Protein AF-A0A2S8RCM0-F1 (afdb_monomer_lite)

InterPro domains:
  IPR019712 Tetraprenyl-beta-curcumene synthase YtpB-like [PF10776] (3-165)

Secondary structure (DSSP, 8-state):
-HHHHHHHHHHHHHHGGGS-SSHHHHHHHHHHHHHHHHHHHHGGGGGSTT--HHHHHHHHHHHHHHHHHHHHHHHHSS---HHHHHHHHHHHHHHH-TTSPPP-TTTTSS---STTHHHHHHHHHHHHHTTSTTHHHHHHHHHHHHHHHHHHHHHTTS-HHHHTT-

Radius of gyration: 15.64 Å; chains: 1; bounding box: 44×29×40 Å

Organism: NCBI:txid1677857

Foldseek 3Di:
DVVLLVVLLVVLLVVQPPADDDPLSVLLNVLSVPPSVQLVVQLVCLPPPPRPSNLSSLQSSLLSSLVSSLLSVLAVDPDADLVLLLLLLVLSLLLLDLPDDDDQSRPPPPDRRSVCSSVVSSVSSNVSVVPGPPSVVCSVVSNVVSVVSSVCSSLVSHDPVSNVVD

Structure (mmCIF, N/CA/C/O backbone):
data_AF-A0A2S8RCM0-F1
#
_entry.id   AF-A0A2S8RCM0-F1
#
loop_
_atom_site.group_PDB
_atom_site.id
_atom_site.type_symbol
_atom_site.label_atom_id
_atom_site.label_alt_id
_atom_site.label_comp_id
_atom_site.label_asym_id
_atom_site.label_entity_id
_atom_site.label_seq_id
_atom_site.pdbx_PDB_ins_code
_atom_site.Cartn_x
_atom_site.Cartn_y
_atom_site.Cartn_z
_atom_site.occupancy
_atom_site.B_iso_or_equiv
_atom_site.auth_seq_id
_atom_site.auth_comp_id
_atom_site.auth_asym_id
_atom_site.auth_atom_id
_atom_site.pdbx_PDB_model_num
ATOM 1 N N . MET A 1 1 ? 18.822 -7.706 -4.709 1.00 90.12 1 MET A N 1
ATOM 2 C CA . MET A 1 1 ? 17.366 -7.554 -4.484 1.00 90.12 1 MET A CA 1
ATOM 3 C C . MET A 1 1 ? 17.016 -7.360 -3.001 1.00 90.12 1 MET A C 1
ATOM 5 O O . MET A 1 1 ? 16.617 -6.253 -2.655 1.00 90.12 1 MET A O 1
ATOM 9 N N . PHE A 1 2 ? 17.268 -8.320 -2.096 1.00 93.56 2 PHE A N 1
ATOM 10 C CA . PHE A 1 2 ? 16.866 -8.204 -0.674 1.00 93.56 2 PHE A CA 1
ATOM 11 C C . PHE A 1 2 ? 17.319 -6.930 0.072 1.00 93.56 2 PHE A C 1
ATOM 13 O O . PHE A 1 2 ? 16.500 -6.366 0.801 1.00 93.56 2 PHE A O 1
ATOM 20 N N . PRO A 1 3 ? 18.556 -6.411 -0.091 1.00 96.31 3 PRO A N 1
ATOM 21 C CA . PRO A 1 3 ? 18.945 -5.157 0.561 1.00 96.31 3 PRO A CA 1
ATOM 22 C C . PRO A 1 3 ? 18.084 -3.960 0.135 1.00 96.31 3 PRO A C 1
ATOM 24 O O . PRO A 1 3 ? 17.749 -3.124 0.969 1.00 96.31 3 PRO A O 1
ATOM 27 N N . LYS A 1 4 ? 17.659 -3.912 -1.136 1.00 97.56 4 LYS A N 1
ATOM 28 C CA . LYS A 1 4 ? 16.791 -2.847 -1.657 1.00 97.56 4 LYS A CA 1
ATOM 29 C C . LYS A 1 4 ? 15.368 -2.933 -1.115 1.00 97.56 4 LYS A C 1
ATOM 31 O O . LYS A 1 4 ? 14.798 -1.902 -0.777 1.00 97.56 4 LYS A O 1
ATOM 36 N N . VAL A 1 5 ? 14.834 -4.137 -0.921 1.00 97.94 5 VAL A N 1
ATOM 37 C CA . VAL A 1 5 ? 13.554 -4.329 -0.214 1.00 97.94 5 VAL A CA 1
ATOM 38 C C . VAL A 1 5 ? 13.649 -3.811 1.222 1.00 97.94 5 VAL A C 1
ATOM 40 O O . VAL A 1 5 ? 12.817 -3.017 1.654 1.00 97.94 5 VAL A O 1
ATOM 43 N N . LYS A 1 6 ? 14.707 -4.194 1.953 1.00 97.62 6 LYS A N 1
ATOM 44 C CA . LYS A 1 6 ? 14.942 -3.719 3.329 1.00 97.62 6 LYS A CA 1
ATOM 45 C C . LYS A 1 6 ? 15.061 -2.193 3.396 1.00 97.62 6 LYS A C 1
ATOM 47 O O . LYS A 1 6 ? 14.537 -1.584 4.325 1.00 97.62 6 LYS A O 1
ATOM 52 N N . GLU A 1 7 ? 15.710 -1.573 2.412 1.00 98.19 7 GLU A N 1
ATOM 53 C CA . GLU A 1 7 ? 15.802 -0.115 2.280 1.00 98.19 7 GLU A CA 1
ATOM 54 C C . GLU A 1 7 ? 14.415 0.534 2.123 1.00 98.19 7 GLU A C 1
ATOM 56 O O . GLU A 1 7 ? 14.090 1.457 2.876 1.00 98.19 7 GLU A O 1
ATOM 61 N N . LYS A 1 8 ? 13.564 0.019 1.219 1.00 98.44 8 LYS A N 1
ATOM 62 C CA . LYS A 1 8 ? 12.189 0.520 1.023 1.00 98.44 8 LYS A CA 1
ATOM 63 C C . LYS A 1 8 ? 11.342 0.366 2.286 1.00 98.44 8 LYS A C 1
ATOM 65 O O . LYS A 1 8 ? 10.771 1.347 2.755 1.00 98.44 8 LYS A O 1
ATOM 70 N N . LEU A 1 9 ? 11.341 -0.811 2.913 1.00 98.38 9 LEU A N 1
ATOM 71 C CA . LEU A 1 9 ? 10.593 -1.041 4.156 1.00 98.38 9 LEU A CA 1
ATOM 72 C C . LEU A 1 9 ? 11.079 -0.145 5.304 1.00 98.38 9 LEU A C 1
ATOM 74 O O . LEU A 1 9 ? 10.270 0.381 6.070 1.00 98.38 9 LEU A O 1
ATOM 78 N N . LYS A 1 10 ? 12.393 0.104 5.406 1.00 98.38 10 LYS A N 1
ATOM 79 C CA . LYS A 1 10 ? 12.951 1.061 6.374 1.00 98.38 10 LYS A CA 1
ATOM 80 C C . LYS A 1 10 ? 12.468 2.487 6.094 1.00 98.38 10 LYS A C 1
ATOM 82 O O . LYS A 1 10 ? 12.118 3.192 7.040 1.00 98.38 10 LYS A O 1
ATOM 87 N N . LYS A 1 11 ? 12.413 2.910 4.825 1.00 98.38 11 LYS A N 1
ATOM 88 C CA . LYS A 1 11 ? 11.856 4.211 4.412 1.00 98.38 11 LYS A CA 1
ATOM 89 C C . LYS A 1 11 ? 10.386 4.334 4.830 1.00 98.38 11 LYS A C 1
ATOM 91 O O . LYS A 1 11 ? 10.021 5.318 5.469 1.00 98.38 11 LYS A O 1
ATOM 96 N N . TYR A 1 12 ? 9.574 3.311 4.565 1.00 98.31 12 TYR A N 1
ATOM 97 C CA . TYR A 1 12 ? 8.149 3.305 4.913 1.00 98.31 12 TYR A CA 1
ATOM 98 C C . TYR A 1 12 ? 7.932 3.310 6.427 1.00 98.31 12 TYR A C 1
ATOM 100 O O . TYR A 1 12 ? 7.129 4.091 6.930 1.00 98.31 12 TYR A O 1
ATOM 108 N N . LYS A 1 13 ? 8.729 2.546 7.182 1.00 98.06 13 LYS A N 1
ATOM 109 C CA . LYS A 1 13 ? 8.734 2.599 8.650 1.00 98.06 13 LYS A CA 1
ATOM 110 C C . LYS A 1 13 ? 9.126 3.982 9.179 1.00 98.06 13 LYS A C 1
ATOM 112 O O . LYS A 1 13 ? 8.532 4.469 10.136 1.00 98.06 13 LYS A O 1
ATOM 117 N N . ASN A 1 14 ? 10.116 4.633 8.567 1.00 97.56 14 ASN A N 1
ATOM 118 C CA . ASN A 1 14 ? 10.551 5.968 8.976 1.00 97.56 14 ASN A CA 1
ATOM 119 C C . ASN A 1 14 ? 9.470 7.035 8.752 1.00 97.56 14 ASN A C 1
ATOM 121 O O . ASN A 1 14 ? 9.391 7.960 9.557 1.00 97.56 14 ASN A O 1
ATOM 125 N N . LYS A 1 15 ? 8.620 6.897 7.724 1.00 97.00 15 LYS A N 1
ATOM 126 C CA . LYS A 1 15 ? 7.507 7.827 7.469 1.00 97.00 15 LYS A CA 1
ATOM 127 C C . LYS A 1 15 ? 6.514 7.897 8.637 1.00 97.00 15 LYS A C 1
ATOM 129 O O . LYS A 1 15 ? 5.948 8.954 8.878 1.00 97.00 15 LYS A O 1
ATOM 134 N N . LEU A 1 16 ? 6.369 6.810 9.394 1.00 95.88 16 LEU A N 1
ATOM 135 C CA . LEU A 1 16 ? 5.481 6.719 10.559 1.00 95.88 16 LEU A CA 1
ATOM 136 C C . LEU A 1 16 ? 6.066 7.344 11.836 1.00 95.88 16 LEU A C 1
ATOM 138 O O . LEU A 1 16 ? 5.374 7.428 12.850 1.00 95.88 16 LEU A O 1
ATOM 142 N N . LYS A 1 17 ? 7.338 7.772 11.845 1.00 93.19 17 LYS A N 1
ATOM 143 C CA . LYS A 1 17 ? 7.968 8.337 13.054 1.00 93.19 17 LYS A CA 1
ATOM 144 C C . LYS A 1 17 ? 7.295 9.624 13.521 1.00 93.19 17 LYS A C 1
ATOM 146 O O . LYS A 1 17 ? 7.192 9.829 14.723 1.00 93.19 17 LYS A O 1
ATOM 151 N N . THR A 1 18 ? 6.828 10.444 12.582 1.00 85.38 18 THR A N 1
ATOM 152 C CA . THR A 1 18 ? 6.146 11.719 12.851 1.00 85.38 18 THR A CA 1
ATOM 153 C C . THR A 1 18 ? 4.642 11.560 13.072 1.00 85.38 18 THR A C 1
ATOM 155 O O . THR A 1 18 ? 3.983 12.527 13.431 1.00 85.38 18 THR A O 1
ATOM 158 N N . THR A 1 19 ? 4.087 10.367 12.841 1.00 89.56 19 THR A N 1
ATOM 159 C CA . THR A 1 19 ? 2.676 10.066 13.105 1.00 89.56 19 THR A CA 1
ATOM 160 C C . THR A 1 19 ? 2.458 9.946 14.612 1.00 89.56 19 THR A C 1
ATOM 162 O O . THR A 1 19 ? 3.259 9.299 15.299 1.00 89.56 19 THR A O 1
ATOM 165 N N . ASN A 1 20 ? 1.374 10.5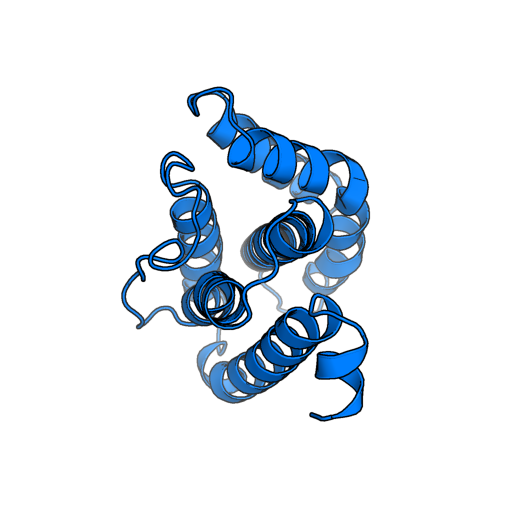32 15.122 1.00 89.69 20 ASN A N 1
ATOM 166 C CA . ASN A 1 20 ? 0.957 10.370 16.518 1.00 89.69 20 ASN A CA 1
ATOM 167 C C . ASN A 1 20 ? 0.779 8.884 16.866 1.00 89.69 20 ASN A C 1
ATOM 169 O O . ASN A 1 20 ? 0.469 8.068 15.997 1.00 89.69 20 ASN A O 1
ATOM 173 N N . ASP A 1 21 ? 0.999 8.513 18.129 1.00 90.50 21 ASP A N 1
ATOM 174 C CA . ASP A 1 21 ? 0.761 7.131 18.548 1.00 90.50 21 ASP A CA 1
ATOM 175 C C . ASP A 1 21 ? -0.743 6.842 18.576 1.00 90.50 21 ASP A C 1
ATOM 177 O O . ASP A 1 21 ? -1.490 7.391 19.384 1.00 90.50 21 ASP A O 1
ATOM 181 N N . ASN A 1 22 ? -1.192 6.022 17.630 1.00 93.44 22 ASN A N 1
ATOM 182 C CA . ASN A 1 22 ? -2.581 5.637 17.456 1.00 93.44 22 ASN A CA 1
ATOM 183 C C . ASN A 1 22 ? -2.674 4.239 16.835 1.00 93.44 22 ASN A C 1
ATOM 185 O O . ASN A 1 22 ? -1.672 3.636 16.440 1.00 93.44 22 ASN A O 1
ATOM 189 N N . GLU A 1 23 ? -3.897 3.722 16.742 1.00 95.25 23 GLU A N 1
ATOM 190 C CA . GLU A 1 23 ? -4.137 2.375 16.228 1.00 95.25 23 GLU A CA 1
ATOM 191 C C . GLU A 1 23 ? -3.640 2.198 14.785 1.00 95.25 23 GLU A C 1
ATOM 193 O O . GLU A 1 23 ? -3.022 1.186 14.469 1.00 95.25 23 GLU A O 1
ATOM 198 N N . LEU A 1 24 ? -3.797 3.212 13.926 1.00 96.62 24 LEU A N 1
ATOM 199 C CA . LEU A 1 24 ? -3.336 3.167 12.533 1.00 96.62 24 LEU A CA 1
ATOM 200 C C . LEU A 1 24 ? -1.815 2.982 12.444 1.00 96.62 24 LEU A C 1
ATOM 202 O O . LEU A 1 24 ? -1.330 2.091 11.744 1.00 96.62 24 LEU A O 1
ATOM 206 N N . LYS A 1 25 ? -1.050 3.767 13.213 1.00 97.19 25 LYS A N 1
ATOM 207 C CA . LYS A 1 25 ? 0.410 3.646 13.295 1.00 97.19 25 LYS A CA 1
ATOM 208 C C . LYS A 1 25 ? 0.831 2.277 13.821 1.00 97.19 25 LYS A C 1
ATOM 210 O O . LYS A 1 25 ? 1.751 1.674 13.265 1.00 97.19 25 LYS A O 1
ATOM 215 N N . LYS A 1 26 ? 0.171 1.777 14.872 1.00 97.12 26 LYS A N 1
ATOM 216 C CA . LYS A 1 26 ? 0.452 0.450 15.443 1.00 97.12 26 LYS A CA 1
ATOM 217 C C . LYS A 1 26 ? 0.244 -0.647 14.405 1.00 97.12 26 LYS A C 1
ATOM 219 O O . LYS A 1 26 ? 1.142 -1.467 14.208 1.00 97.12 26 LYS A O 1
ATOM 224 N N . GLN A 1 27 ? -0.877 -0.614 13.685 1.00 97.75 27 GLN A N 1
ATOM 225 C CA . GLN A 1 27 ? -1.187 -1.612 12.665 1.00 97.75 27 GLN A CA 1
ATOM 226 C C . GLN A 1 27 ? -0.252 -1.536 11.451 1.00 97.75 27 GLN A C 1
ATOM 228 O O . GLN A 1 27 ? 0.186 -2.583 10.974 1.00 97.75 27 GLN A O 1
ATOM 233 N N . ALA A 1 28 ? 0.144 -0.336 11.014 1.00 97.75 28 ALA A N 1
ATOM 234 C CA . ALA A 1 28 ? 1.117 -0.148 9.934 1.00 97.75 28 ALA A CA 1
ATOM 235 C C . ALA A 1 28 ? 2.537 -0.622 10.308 1.00 97.75 28 ALA A C 1
ATOM 237 O O . ALA A 1 28 ? 3.229 -1.262 9.518 1.00 97.75 28 ALA A O 1
ATOM 238 N N . LEU A 1 29 ? 2.996 -0.340 11.532 1.00 98.12 29 LEU A N 1
ATOM 239 C CA . LEU A 1 29 ? 4.289 -0.840 12.012 1.00 98.12 29 LEU A CA 1
ATOM 240 C C . LEU A 1 29 ? 4.275 -2.364 12.183 1.00 98.12 29 LEU A C 1
ATOM 242 O O . LEU A 1 29 ? 5.254 -3.029 11.833 1.00 98.12 29 LEU A O 1
ATOM 246 N N . SER A 1 30 ? 3.170 -2.904 12.702 1.00 97.94 30 SER A N 1
ATOM 247 C CA . SER A 1 30 ? 2.964 -4.341 12.880 1.00 97.94 30 SER A CA 1
ATOM 248 C C . SER A 1 30 ? 2.965 -5.086 11.544 1.00 97.94 30 SER A C 1
ATOM 250 O O . SER A 1 30 ? 3.629 -6.120 11.430 1.00 97.94 30 SER A O 1
ATOM 252 N N . SER A 1 31 ? 2.307 -4.549 10.508 1.00 97.69 31 SER A N 1
ATOM 253 C CA . SER A 1 31 ? 2.279 -5.175 9.181 1.00 97.69 31 SER A CA 1
ATOM 254 C C . SER A 1 31 ? 3.680 -5.238 8.569 1.00 97.69 31 SER A C 1
ATOM 256 O O . SER A 1 31 ? 4.119 -6.312 8.167 1.00 97.69 31 SER A O 1
ATOM 258 N N . ILE A 1 32 ? 4.456 -4.147 8.620 1.00 97.62 32 ILE A N 1
ATOM 259 C CA . ILE A 1 32 ? 5.854 -4.147 8.152 1.00 97.62 32 ILE A CA 1
ATOM 260 C C . ILE A 1 32 ? 6.702 -5.167 8.923 1.00 97.62 32 ILE A C 1
ATOM 262 O O . ILE A 1 32 ? 7.519 -5.869 8.327 1.00 97.62 32 ILE A O 1
ATOM 266 N N . HIS A 1 33 ? 6.543 -5.243 10.246 1.00 96.88 33 HIS A N 1
ATOM 267 C CA . HIS A 1 33 ? 7.344 -6.137 11.081 1.00 96.88 33 HIS A CA 1
ATOM 268 C C . HIS A 1 33 ? 7.047 -7.614 10.800 1.00 96.88 33 HIS A C 1
ATOM 270 O O . HIS A 1 33 ? 7.968 -8.406 10.618 1.00 96.88 33 HIS A O 1
ATOM 276 N N . THR A 1 34 ? 5.767 -7.977 10.748 1.00 95.94 34 THR A N 1
ATOM 277 C CA . THR A 1 34 ? 5.332 -9.380 10.699 1.00 95.94 34 THR A CA 1
ATOM 278 C C . THR A 1 34 ? 5.198 -9.929 9.280 1.00 95.94 34 THR A C 1
ATOM 280 O O . THR A 1 34 ? 5.327 -11.134 9.099 1.00 95.94 34 THR A O 1
ATOM 283 N N . LYS A 1 35 ? 5.001 -9.070 8.268 1.00 96.06 35 LYS A N 1
ATOM 284 C CA . LYS A 1 35 ? 4.691 -9.473 6.882 1.00 96.06 35 LYS A CA 1
ATOM 285 C C . LYS A 1 35 ? 5.737 -9.036 5.847 1.00 96.06 35 LYS A C 1
ATOM 287 O O . LYS A 1 35 ? 5.526 -9.167 4.646 1.00 96.06 35 LYS A O 1
ATOM 292 N N . SER A 1 36 ? 6.922 -8.585 6.279 1.00 93.88 36 SER A N 1
ATOM 293 C CA . SER A 1 36 ? 8.010 -8.171 5.364 1.00 93.88 36 SER A CA 1
ATOM 294 C C . SER A 1 36 ? 8.421 -9.239 4.336 1.00 93.88 36 SER A C 1
ATOM 296 O O . SER A 1 36 ? 8.905 -8.900 3.253 1.00 93.88 36 SER A O 1
ATOM 298 N N . PHE A 1 37 ? 8.199 -10.520 4.642 1.00 96.06 37 PHE A N 1
ATOM 299 C CA . PHE A 1 37 ? 8.479 -11.630 3.736 1.00 96.06 37 PHE A CA 1
ATOM 300 C C . PHE A 1 37 ? 7.620 -11.597 2.459 1.00 96.06 37 PHE A C 1
ATOM 302 O O . PHE A 1 37 ? 8.106 -12.044 1.424 1.00 96.06 37 PHE A O 1
ATOM 309 N N . HIS A 1 38 ? 6.418 -11.000 2.474 1.00 97.62 38 HIS A N 1
ATOM 310 C CA . HIS A 1 38 ? 5.617 -10.807 1.258 1.00 97.62 38 HIS A CA 1
ATOM 311 C C . HIS A 1 38 ? 6.333 -9.897 0.251 1.00 97.62 38 HIS A C 1
ATOM 313 O O . HIS A 1 38 ? 6.422 -10.218 -0.933 1.00 97.62 38 HIS A O 1
ATOM 319 N N . CYS A 1 39 ? 6.925 -8.793 0.724 1.00 97.38 39 CYS A N 1
ATOM 320 C CA . CYS A 1 39 ? 7.711 -7.896 -0.128 1.00 97.38 39 CYS A CA 1
ATOM 321 C C . CYS A 1 39 ? 8.966 -8.597 -0.675 1.00 97.38 39 CYS A C 1
ATOM 323 O O . CYS A 1 39 ? 9.327 -8.428 -1.840 1.00 97.38 39 CYS A O 1
ATOM 325 N N . ILE A 1 40 ? 9.632 -9.406 0.158 1.00 95.31 40 ILE A N 1
ATOM 326 C CA . ILE A 1 40 ? 10.816 -10.184 -0.238 1.00 95.31 40 ILE A CA 1
ATOM 327 C C . ILE A 1 40 ? 10.455 -11.206 -1.323 1.00 95.31 40 ILE A C 1
ATOM 329 O O . ILE A 1 40 ? 11.153 -11.284 -2.328 1.00 95.31 40 ILE A O 1
ATOM 333 N N . GLY A 1 41 ? 9.359 -11.946 -1.145 1.00 96.25 41 GLY A N 1
ATOM 334 C CA . GLY A 1 41 ? 8.881 -12.925 -2.118 1.00 96.25 41 GLY A CA 1
ATOM 335 C C . GLY A 1 41 ? 8.467 -12.275 -3.436 1.00 96.25 41 GLY A C 1
ATOM 336 O O . GLY A 1 41 ? 8.960 -12.660 -4.491 1.00 96.25 41 GLY A O 1
ATOM 337 N N . GLY A 1 42 ? 7.631 -11.233 -3.385 1.00 96.12 42 GLY A N 1
ATOM 338 C CA . GLY A 1 42 ? 7.147 -10.551 -4.589 1.00 96.12 42 GLY A CA 1
ATOM 339 C C . GLY A 1 42 ? 8.263 -9.887 -5.398 1.00 96.12 42 GLY A C 1
ATOM 340 O O . GLY A 1 42 ? 8.252 -9.909 -6.623 1.00 96.12 42 GLY A O 1
ATOM 341 N N . SER A 1 43 ? 9.280 -9.337 -4.735 1.00 95.81 43 SER A N 1
ATOM 342 C CA . SER A 1 43 ? 10.379 -8.637 -5.417 1.00 95.81 43 SER A CA 1
ATOM 343 C C . SER A 1 43 ? 11.285 -9.536 -6.267 1.00 95.81 43 SER A C 1
ATOM 345 O O . SER A 1 43 ? 12.133 -9.013 -6.991 1.00 95.81 43 SER A O 1
ATOM 347 N N . ILE A 1 44 ? 11.078 -10.859 -6.265 1.00 96.69 44 ILE A N 1
ATOM 348 C CA . ILE A 1 44 ? 11.698 -11.767 -7.239 1.00 96.69 44 ILE A CA 1
ATOM 349 C C . ILE A 1 44 ? 11.340 -11.380 -8.683 1.00 96.69 44 ILE A C 1
ATOM 351 O O . ILE A 1 44 ? 12.193 -11.470 -9.562 1.00 96.69 44 ILE A O 1
ATOM 355 N N . TYR A 1 45 ? 10.132 -10.850 -8.920 1.00 94.50 45 TYR A N 1
ATOM 356 C CA . TYR A 1 45 ? 9.687 -10.423 -10.252 1.00 94.50 45 TYR A CA 1
ATOM 357 C C . TYR A 1 45 ? 10.476 -9.229 -10.802 1.00 94.50 45 TYR A C 1
ATOM 359 O O . TYR A 1 45 ? 10.503 -9.025 -12.009 1.00 94.50 45 TYR A O 1
ATOM 367 N N . ALA A 1 46 ? 11.189 -8.481 -9.953 1.00 95.44 46 ALA A N 1
ATOM 368 C CA . ALA A 1 46 ? 12.084 -7.418 -10.408 1.00 95.44 46 ALA A CA 1
ATOM 369 C C . ALA A 1 46 ? 13.333 -7.947 -11.144 1.00 95.44 46 ALA A C 1
ATOM 371 O O . ALA A 1 46 ? 14.094 -7.151 -11.683 1.00 95.44 46 ALA A O 1
ATOM 372 N N . LEU A 1 47 ? 13.576 -9.264 -11.126 1.00 95.69 47 LEU A N 1
ATOM 373 C CA . LEU A 1 47 ? 14.675 -9.922 -11.844 1.00 95.69 47 LEU A CA 1
ATOM 374 C C . LEU A 1 47 ? 14.267 -10.431 -13.233 1.00 95.69 47 LEU A C 1
ATOM 376 O O . LEU A 1 47 ? 15.091 -11.042 -13.912 1.00 95.69 47 LEU A O 1
ATOM 380 N N . TYR A 1 48 ? 13.009 -10.240 -13.638 1.00 93.19 48 TYR A N 1
ATOM 381 C CA . TYR A 1 48 ? 12.561 -10.640 -14.968 1.00 93.19 48 TYR A CA 1
ATOM 382 C C . TYR A 1 48 ? 13.330 -9.854 -16.047 1.00 93.19 48 TYR A C 1
ATOM 384 O O . TYR A 1 48 ? 13.649 -8.684 -15.809 1.00 93.19 48 TYR A O 1
ATOM 392 N N . PRO A 1 49 ? 13.639 -10.454 -17.213 1.00 92.62 49 PRO A N 1
ATOM 393 C CA . PRO A 1 49 ? 14.287 -9.736 -18.307 1.00 92.62 49 PRO A CA 1
ATOM 394 C C . PRO A 1 49 ? 13.558 -8.432 -18.641 1.00 92.62 49 PRO A C 1
ATOM 396 O O . PRO A 1 49 ? 12.327 -8.386 -18.629 1.00 92.62 49 PRO A O 1
ATOM 399 N N . ASP A 1 50 ? 14.337 -7.380 -18.890 1.00 89.00 50 ASP A N 1
ATOM 400 C CA . ASP A 1 50 ? 13.876 -6.031 -19.250 1.00 89.00 50 ASP A CA 1
ATOM 401 C C . ASP A 1 50 ? 13.012 -5.305 -18.202 1.00 89.00 50 ASP A C 1
ATOM 403 O O . ASP A 1 50 ? 12.568 -4.178 -18.431 1.00 89.00 50 ASP A O 1
ATOM 407 N N . ALA A 1 51 ? 12.802 -5.893 -17.020 1.00 90.62 51 ALA A N 1
ATOM 408 C CA . ALA A 1 51 ? 12.148 -5.199 -15.922 1.00 90.62 51 ALA A CA 1
ATOM 409 C C . ALA A 1 51 ? 13.060 -4.092 -15.370 1.00 90.62 51 ALA A C 1
ATOM 411 O O . ALA A 1 51 ? 14.225 -4.327 -15.035 1.00 90.62 51 ALA A O 1
ATOM 412 N N . ASP A 1 52 ? 12.513 -2.889 -15.172 1.00 94.81 52 ASP A N 1
ATOM 413 C CA . ASP A 1 52 ? 13.192 -1.877 -14.362 1.00 94.81 52 ASP A CA 1
ATOM 414 C C . ASP A 1 52 ? 13.232 -2.376 -12.916 1.00 94.81 52 ASP A C 1
ATOM 416 O O . ASP A 1 52 ? 12.235 -2.348 -12.188 1.00 94.81 52 ASP A O 1
ATOM 420 N N . PHE A 1 53 ? 14.406 -2.835 -12.499 1.00 95.44 53 PHE A N 1
ATOM 421 C CA . PHE A 1 53 ? 14.635 -3.408 -11.183 1.00 95.44 53 PHE A CA 1
ATOM 422 C C . PHE A 1 53 ? 14.249 -2.460 -10.037 1.00 95.44 53 PHE A C 1
ATOM 424 O O . PHE A 1 53 ? 13.645 -2.881 -9.046 1.00 95.44 53 PHE A O 1
ATOM 431 N N . SER A 1 54 ? 14.595 -1.175 -10.146 1.00 96.19 54 SER A N 1
ATOM 432 C CA . SER A 1 54 ? 14.388 -0.207 -9.063 1.00 96.19 54 SER A CA 1
ATOM 433 C C . SER A 1 54 ? 12.919 0.180 -8.944 1.00 96.19 54 SER A C 1
ATOM 435 O O . SER A 1 54 ? 12.374 0.197 -7.834 1.00 96.19 54 SER A O 1
ATOM 437 N N . SER A 1 55 ? 12.278 0.446 -10.082 1.00 96.62 55 SER A N 1
ATOM 438 C CA . SER A 1 55 ? 10.861 0.795 -10.156 1.00 96.62 55 SER A CA 1
ATOM 439 C C . SER A 1 55 ? 9.986 -0.399 -9.771 1.00 96.62 55 SER A C 1
ATOM 441 O O . SER A 1 55 ? 9.073 -0.245 -8.963 1.00 96.62 55 SER A O 1
ATOM 443 N N . SER A 1 56 ? 10.337 -1.612 -10.209 1.00 96.38 56 SER A N 1
ATOM 444 C CA . SER A 1 56 ? 9.631 -2.844 -9.831 1.00 96.38 56 SER A CA 1
ATOM 445 C C . SER A 1 56 ? 9.706 -3.111 -8.328 1.00 96.38 56 SER A C 1
ATOM 447 O O . SER A 1 56 ? 8.678 -3.348 -7.697 1.00 96.38 56 SER A O 1
ATOM 449 N N . ILE A 1 57 ? 10.895 -3.014 -7.711 1.00 97.81 57 ILE A N 1
ATOM 450 C CA . ILE A 1 57 ? 11.024 -3.179 -6.252 1.00 97.81 57 ILE A CA 1
ATOM 451 C C . ILE A 1 57 ? 10.190 -2.138 -5.508 1.00 97.81 57 ILE A C 1
ATOM 453 O O . ILE A 1 57 ? 9.535 -2.485 -4.525 1.00 97.81 57 ILE A O 1
ATOM 457 N N . GLN A 1 58 ? 10.212 -0.874 -5.942 1.00 98.38 58 GLN A N 1
ATOM 458 C CA . GLN A 1 58 ? 9.419 0.172 -5.301 1.00 98.38 58 GLN A CA 1
ATOM 459 C C . GLN A 1 58 ? 7.920 -0.114 -5.401 1.00 98.38 58 GLN A C 1
ATOM 461 O O . GLN A 1 58 ? 7.250 -0.092 -4.369 1.00 98.38 58 GLN A O 1
ATOM 466 N N . PHE A 1 59 ? 7.423 -0.419 -6.601 1.00 97.62 59 PHE A N 1
ATOM 467 C CA . PHE A 1 59 ? 6.014 -0.720 -6.836 1.00 97.62 59 PHE A CA 1
ATOM 468 C C . PHE A 1 59 ? 5.547 -1.889 -5.967 1.00 97.62 59 PHE A C 1
ATOM 470 O O . PHE A 1 59 ? 4.597 -1.757 -5.198 1.00 97.62 59 PHE A O 1
ATOM 477 N N . ILE A 1 60 ? 6.274 -3.008 -6.026 1.00 97.62 60 ILE A N 1
ATOM 478 C CA . ILE A 1 60 ? 5.944 -4.232 -5.294 1.00 97.62 60 ILE A CA 1
ATOM 479 C C . ILE A 1 60 ? 5.953 -3.979 -3.786 1.00 97.62 60 ILE A C 1
ATOM 481 O O . ILE A 1 60 ? 5.000 -4.340 -3.100 1.00 97.62 60 ILE A O 1
ATOM 485 N N . CYS A 1 61 ? 6.999 -3.337 -3.254 1.00 98.62 61 CYS A N 1
ATOM 486 C CA . CYS A 1 61 ? 7.084 -3.085 -1.816 1.00 98.62 61 CYS A CA 1
ATOM 487 C C . CYS A 1 61 ? 5.978 -2.138 -1.341 1.00 98.62 61 CYS A C 1
ATOM 489 O O . CYS A 1 61 ? 5.404 -2.369 -0.280 1.00 98.62 61 CYS A O 1
ATOM 491 N N . ALA A 1 62 ? 5.682 -1.072 -2.089 1.00 98.62 62 ALA A N 1
ATOM 492 C CA . ALA A 1 62 ? 4.655 -0.109 -1.710 1.00 98.62 62 ALA A CA 1
ATOM 493 C C . ALA A 1 62 ? 3.254 -0.737 -1.758 1.00 98.62 62 ALA A C 1
ATOM 495 O O . ALA A 1 62 ? 2.538 -0.676 -0.758 1.00 98.62 62 ALA A O 1
ATOM 496 N N . LEU A 1 63 ? 2.898 -1.407 -2.860 1.00 98.38 63 LEU A N 1
ATOM 497 C CA . LEU A 1 63 ? 1.587 -2.038 -3.032 1.00 98.38 63 LEU A CA 1
ATOM 498 C C . LEU A 1 63 ? 1.360 -3.143 -1.993 1.00 98.38 63 LEU A C 1
ATOM 500 O O . LEU A 1 63 ? 0.300 -3.204 -1.369 1.00 98.38 63 LEU A O 1
ATOM 504 N N . GLN A 1 64 ? 2.381 -3.964 -1.738 1.00 98.44 64 GLN A N 1
ATOM 505 C CA . GLN A 1 64 ? 2.314 -5.003 -0.716 1.00 98.44 64 GLN A CA 1
ATOM 506 C C . GLN A 1 64 ? 2.211 -4.413 0.698 1.00 98.44 64 GLN A C 1
ATOM 508 O O . GLN A 1 64 ? 1.449 -4.920 1.516 1.00 98.44 64 GLN A O 1
ATOM 513 N N . THR A 1 65 ? 2.900 -3.301 0.982 1.00 98.69 65 THR A N 1
ATOM 514 C CA . THR A 1 65 ? 2.772 -2.604 2.274 1.00 98.69 65 THR A CA 1
ATOM 515 C C . THR A 1 65 ? 1.358 -2.050 2.474 1.00 98.69 65 THR A C 1
ATOM 517 O O . THR A 1 65 ? 0.833 -2.162 3.579 1.00 98.69 65 THR A O 1
ATOM 520 N N . ILE A 1 66 ? 0.719 -1.500 1.428 1.00 98.62 66 ILE A N 1
ATOM 521 C CA . ILE A 1 66 ? -0.698 -1.091 1.482 1.00 98.62 66 ILE A CA 1
ATOM 522 C C . ILE A 1 66 ? -1.560 -2.307 1.812 1.00 98.62 66 ILE A C 1
ATOM 524 O O . ILE A 1 66 ? -2.295 -2.289 2.792 1.00 98.62 66 ILE A O 1
ATOM 528 N N . SER A 1 67 ? -1.424 -3.374 1.027 1.00 98.31 67 SER A N 1
ATOM 529 C CA . SER A 1 67 ? -2.185 -4.611 1.181 1.00 98.31 67 SER A CA 1
ATOM 530 C C . SER A 1 67 ? -2.104 -5.183 2.604 1.00 98.31 67 SER A C 1
ATOM 532 O O . SER A 1 67 ? -3.131 -5.428 3.234 1.00 98.31 67 SER A O 1
ATOM 534 N N . ASP A 1 68 ? -0.893 -5.339 3.142 1.00 98.25 68 ASP A N 1
ATOM 535 C CA . ASP A 1 68 ? -0.667 -5.899 4.478 1.00 98.25 68 ASP A CA 1
ATOM 536 C C . ASP A 1 68 ? -1.151 -4.973 5.601 1.00 98.25 68 ASP A C 1
ATOM 538 O O . ASP A 1 68 ? -1.590 -5.445 6.654 1.00 98.25 68 ASP A O 1
ATOM 542 N N . TYR A 1 69 ? -1.062 -3.657 5.393 1.00 98.25 69 TYR A N 1
ATOM 543 C CA . TYR A 1 69 ? -1.592 -2.662 6.319 1.00 98.25 69 TYR A CA 1
ATOM 544 C C . TYR A 1 69 ? -3.123 -2.691 6.358 1.00 98.25 69 TYR A C 1
ATOM 546 O O . TYR A 1 69 ? -3.689 -2.745 7.448 1.00 98.25 69 TYR A O 1
ATOM 554 N N . LEU A 1 70 ? -3.793 -2.713 5.201 1.00 97.62 70 LEU A N 1
ATOM 555 C CA . LEU A 1 70 ? -5.253 -2.796 5.136 1.00 97.62 70 LEU A CA 1
ATOM 556 C C . LEU A 1 70 ? -5.779 -4.113 5.713 1.00 97.62 70 LEU A C 1
ATOM 558 O O . LEU A 1 70 ? -6.767 -4.088 6.441 1.00 97.62 70 LEU A O 1
ATOM 562 N N . ASP A 1 71 ? -5.099 -5.235 5.462 1.00 96.38 71 ASP A N 1
ATOM 563 C CA . ASP A 1 71 ? -5.431 -6.530 6.073 1.00 96.38 71 ASP A CA 1
ATOM 564 C C . ASP A 1 71 ? -5.359 -6.447 7.608 1.00 96.38 71 ASP A C 1
ATOM 566 O O . ASP A 1 71 ? -6.299 -6.844 8.287 1.00 96.38 71 ASP A O 1
ATOM 570 N N . ASN A 1 72 ? -4.322 -5.812 8.173 1.00 96.44 72 ASN A N 1
ATOM 571 C CA . ASN A 1 72 ? -4.264 -5.573 9.620 1.00 96.44 72 ASN A CA 1
ATOM 572 C C . ASN A 1 72 ? -5.403 -4.674 10.123 1.00 96.44 72 ASN A C 1
ATOM 574 O O . ASN A 1 72 ? -5.935 -4.924 11.201 1.00 96.44 72 ASN A O 1
ATOM 578 N N . LEU A 1 73 ? -5.775 -3.627 9.381 1.00 95.75 73 LEU A N 1
ATOM 579 C CA . LEU A 1 73 ? -6.902 -2.774 9.764 1.00 95.75 73 LEU A CA 1
ATOM 580 C C . LEU A 1 73 ? -8.216 -3.565 9.800 1.00 95.75 73 LEU A C 1
ATOM 582 O O . LEU A 1 73 ? -8.982 -3.412 10.749 1.00 95.75 73 LEU A O 1
ATOM 586 N N . CYS A 1 74 ? -8.443 -4.445 8.825 1.00 93.12 74 CYS A N 1
ATOM 587 C CA . CYS A 1 74 ? -9.659 -5.254 8.748 1.00 93.12 74 CYS A CA 1
ATOM 588 C C . CYS A 1 74 ? -9.687 -6.414 9.762 1.00 93.12 74 CYS A C 1
ATOM 590 O O . CYS A 1 74 ? -10.762 -6.770 10.230 1.00 93.12 74 CYS A O 1
ATOM 592 N N . ASP A 1 75 ? -8.531 -6.990 10.117 1.00 90.75 75 ASP A N 1
ATOM 593 C CA . ASP A 1 75 ? -8.434 -8.180 10.983 1.00 90.75 75 ASP A CA 1
ATOM 594 C C . ASP A 1 75 ? -8.185 -7.859 12.466 1.00 90.75 75 ASP A C 1
ATOM 596 O O . ASP A 1 75 ? -8.717 -8.511 13.363 1.00 90.75 75 ASP A O 1
ATOM 600 N N . LYS A 1 76 ? -7.330 -6.872 12.759 1.00 88.00 76 LYS A N 1
ATOM 601 C CA . LYS A 1 76 ? -6.811 -6.633 14.121 1.00 88.00 76 LYS A CA 1
ATOM 602 C C . LYS A 1 76 ? -7.556 -5.557 14.890 1.00 88.00 76 LYS A C 1
ATOM 604 O O . LYS A 1 76 ? -7.282 -5.357 16.073 1.00 88.00 76 LYS A O 1
ATOM 609 N N . THR A 1 77 ? -8.487 -4.865 14.246 1.00 85.94 77 THR A N 1
ATOM 610 C CA . THR A 1 77 ? -9.312 -3.851 14.901 1.00 85.94 77 THR A CA 1
ATOM 611 C C . THR A 1 77 ? -10.697 -4.413 15.213 1.00 85.94 77 THR A C 1
ATOM 613 O O . THR A 1 77 ? -11.148 -5.375 14.604 1.00 85.94 77 THR A O 1
ATOM 616 N N . LYS A 1 78 ? -11.411 -3.815 16.172 1.00 86.00 78 LYS A N 1
ATOM 617 C CA . LYS A 1 78 ? -12.795 -4.209 16.510 1.00 86.00 78 LYS A CA 1
ATOM 618 C C . LYS A 1 78 ? -13.836 -3.649 15.525 1.00 86.00 78 LYS A C 1
ATOM 620 O O . LYS A 1 78 ? -14.996 -3.480 15.886 1.00 86.00 78 LYS A O 1
ATOM 625 N N . ILE A 1 79 ? -13.409 -3.280 14.323 1.00 87.88 79 ILE A N 1
ATOM 626 C CA . ILE A 1 79 ? -14.245 -2.650 13.303 1.00 87.88 79 ILE A CA 1
ATOM 627 C C . ILE A 1 79 ? -14.722 -3.765 12.380 1.00 87.88 79 ILE A C 1
ATOM 629 O O . ILE A 1 79 ? -13.915 -4.561 11.926 1.00 87.88 79 ILE A O 1
ATOM 633 N N . SER A 1 80 ? -16.022 -3.835 12.112 1.00 86.44 80 SER A N 1
ATOM 634 C CA . SER A 1 80 ? -16.596 -4.771 11.141 1.00 86.44 80 SER A CA 1
ATOM 635 C C . SER A 1 80 ? -17.659 -4.022 10.346 1.00 86.44 80 SER A C 1
ATOM 637 O O . SER A 1 80 ? -18.839 -4.027 10.681 1.00 86.44 80 SER A O 1
ATOM 639 N N . ASP A 1 81 ? -17.197 -3.265 9.352 1.00 91.12 81 ASP A N 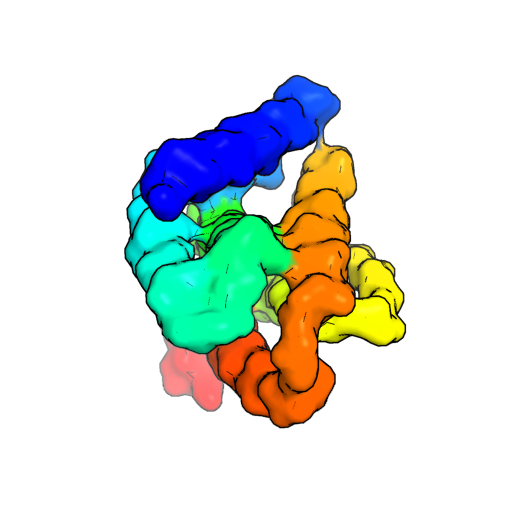1
ATOM 640 C CA . ASP A 1 81 ? -18.038 -2.445 8.481 1.00 91.12 81 ASP A CA 1
ATOM 641 C C . ASP A 1 81 ? -17.578 -2.643 7.033 1.00 91.12 81 ASP A C 1
ATOM 643 O O . ASP A 1 81 ? -16.504 -2.186 6.628 1.00 91.12 81 ASP A O 1
ATOM 647 N N . GLU A 1 82 ? -18.413 -3.328 6.249 1.00 93.06 82 GLU A N 1
ATOM 648 C CA . GLU A 1 82 ? -18.164 -3.607 4.834 1.00 93.06 82 GLU A CA 1
ATOM 649 C C . GLU A 1 82 ? -17.884 -2.327 4.043 1.00 93.06 82 GLU A C 1
ATOM 651 O O . GLU A 1 82 ? -16.949 -2.268 3.243 1.00 93.06 82 GLU A O 1
ATOM 656 N N . LYS A 1 83 ? -18.670 -1.274 4.277 1.00 94.75 83 LYS A N 1
ATOM 657 C CA . LYS A 1 83 ? -18.549 -0.008 3.557 1.00 94.75 83 LYS A CA 1
ATOM 658 C C . LYS A 1 83 ? -17.221 0.664 3.881 1.00 94.75 83 LYS A C 1
ATOM 660 O O . LYS A 1 83 ? -16.582 1.208 2.978 1.00 94.75 83 LYS A O 1
ATOM 665 N N . ALA A 1 84 ? -16.789 0.607 5.138 1.00 95.38 84 ALA A N 1
ATOM 666 C CA . ALA A 1 84 ? -15.488 1.116 5.550 1.00 95.38 84 ALA A CA 1
ATOM 667 C C . ALA A 1 84 ? -14.340 0.329 4.899 1.00 95.38 84 ALA A C 1
ATOM 669 O O . ALA A 1 84 ? -13.424 0.934 4.337 1.00 95.38 84 ALA A O 1
ATOM 670 N N . PHE A 1 85 ? -14.418 -1.003 4.891 1.00 95.31 85 PHE A N 1
ATOM 671 C CA . PHE A 1 85 ? -13.399 -1.865 4.287 1.00 95.31 85 PHE A CA 1
ATOM 672 C C . PHE A 1 85 ? -13.303 -1.692 2.773 1.00 95.31 85 PHE A C 1
ATOM 674 O O . PHE A 1 85 ? -12.199 -1.502 2.257 1.00 95.31 85 PHE A O 1
ATOM 681 N N . ARG A 1 86 ? -14.433 -1.658 2.057 1.00 95.12 86 ARG A N 1
ATOM 682 C CA . ARG A 1 86 ? -14.449 -1.359 0.616 1.00 95.12 86 ARG A CA 1
ATOM 683 C C . ARG A 1 86 ? -13.795 -0.017 0.316 1.00 95.12 86 ARG A C 1
ATOM 685 O O . ARG A 1 86 ? -13.049 0.099 -0.651 1.00 95.12 86 ARG A O 1
ATOM 692 N N . HIS A 1 87 ? -14.066 0.992 1.144 1.00 96.75 87 HIS A N 1
ATOM 693 C CA . HIS A 1 87 ? -13.544 2.336 0.924 1.00 96.75 87 HIS A CA 1
ATOM 694 C C . HIS A 1 87 ? -12.039 2.439 1.175 1.00 96.75 87 HIS A C 1
ATOM 696 O O . HIS A 1 87 ? -11.340 3.060 0.377 1.00 96.75 87 HIS A O 1
ATOM 702 N N . LEU A 1 88 ? -11.522 1.761 2.206 1.00 97.25 88 LEU A N 1
ATOM 703 C CA . LEU A 1 88 ? -10.079 1.632 2.426 1.00 97.25 88 LEU A CA 1
ATOM 704 C C . LEU A 1 88 ? -9.376 1.018 1.208 1.00 97.25 88 LEU A C 1
ATOM 706 O O . LEU A 1 88 ? -8.330 1.505 0.773 1.00 97.25 88 LEU A O 1
ATOM 710 N N . HIS A 1 89 ? -9.970 -0.026 0.629 1.00 97.31 89 HIS A N 1
ATOM 711 C CA . HIS A 1 89 ? -9.405 -0.753 -0.506 1.00 97.31 89 HIS A CA 1
ATOM 712 C C . HIS A 1 89 ? -9.399 0.035 -1.827 1.00 97.31 89 HIS A C 1
ATOM 714 O O . HIS A 1 89 ? -8.672 -0.345 -2.746 1.00 97.31 89 HIS A O 1
ATOM 720 N N . LEU A 1 90 ? -10.099 1.175 -1.921 1.00 97.00 90 LEU A N 1
ATOM 721 C CA . LEU A 1 90 ? -9.935 2.097 -3.056 1.00 97.00 90 LEU A CA 1
ATOM 722 C C . LEU A 1 90 ? -8.491 2.599 -3.183 1.00 97.00 90 LEU A C 1
ATOM 724 O O . LEU A 1 90 ? -8.031 2.850 -4.293 1.00 97.00 90 LEU A O 1
ATOM 728 N N . SER A 1 91 ? -7.741 2.655 -2.078 1.00 98.00 91 SER A N 1
ATOM 729 C CA . SER A 1 91 ? -6.318 3.008 -2.114 1.00 98.00 91 SER A CA 1
ATOM 730 C C . SER A 1 91 ? -5.473 2.052 -2.961 1.00 98.00 91 SER A C 1
ATOM 732 O O . SER A 1 91 ? -4.515 2.499 -3.584 1.00 98.00 91 SER A O 1
ATOM 734 N N . LEU A 1 92 ? -5.824 0.762 -3.053 1.00 97.94 92 LEU A N 1
ATOM 735 C CA . LEU A 1 92 ? -5.127 -0.177 -3.940 1.00 97.94 92 LEU A CA 1
ATOM 736 C C . LEU A 1 92 ? -5.434 0.104 -5.411 1.00 97.94 92 LEU A C 1
ATOM 738 O O . LEU A 1 92 ? -4.546 -0.024 -6.247 1.00 97.94 92 LEU A O 1
ATOM 742 N N . LEU A 1 93 ? -6.664 0.513 -5.736 1.00 95.88 93 LEU A N 1
ATOM 743 C CA . LEU A 1 93 ? -7.005 0.917 -7.100 1.00 95.88 93 LEU A CA 1
ATOM 744 C C . LEU A 1 93 ? -6.232 2.177 -7.491 1.00 95.88 93 LEU A C 1
ATOM 746 O O . LEU A 1 93 ? -5.548 2.172 -8.515 1.00 95.88 93 LEU A O 1
ATOM 750 N N . ASP A 1 94 ? -6.249 3.197 -6.633 1.00 97.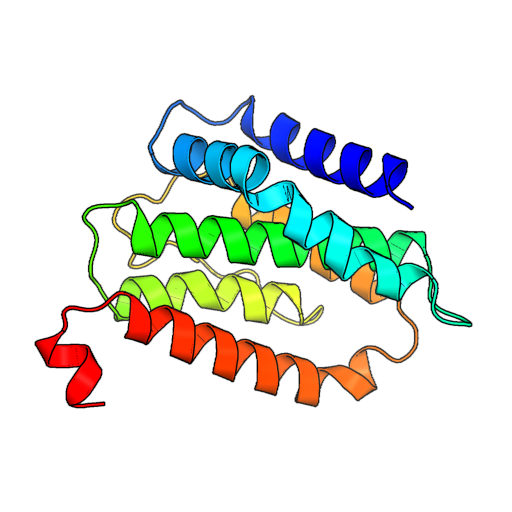44 94 ASP A N 1
ATOM 751 C CA . ASP A 1 94 ? -5.523 4.450 -6.855 1.00 97.44 94 ASP A CA 1
ATOM 752 C C . ASP A 1 94 ? -4.000 4.257 -6.887 1.00 97.44 94 ASP A C 1
ATOM 754 O O . ASP A 1 94 ? -3.295 4.948 -7.618 1.00 97.44 94 ASP A O 1
ATOM 758 N N . ALA A 1 95 ? -3.460 3.282 -6.150 1.00 97.69 95 ALA A N 1
ATOM 759 C CA . ALA A 1 95 ? -2.044 2.918 -6.216 1.00 97.69 95 ALA A CA 1
ATOM 760 C C . ALA A 1 95 ? -1.627 2.370 -7.590 1.00 97.69 95 ALA A C 1
ATOM 762 O O . ALA A 1 95 ? -0.455 2.468 -7.957 1.00 97.69 95 ALA A O 1
ATOM 763 N N . THR A 1 96 ? -2.570 1.796 -8.341 1.00 95.81 96 THR A N 1
ATOM 764 C CA . THR A 1 96 ? -2.302 1.160 -9.638 1.00 95.81 96 THR A CA 1
ATOM 765 C C . THR A 1 96 ? -2.608 2.037 -10.846 1.00 95.81 96 THR A C 1
ATOM 767 O O . THR A 1 96 ? -2.276 1.654 -11.962 1.00 95.81 96 THR A O 1
ATOM 770 N N . ASP A 1 97 ? -3.207 3.211 -10.644 1.00 94.31 97 ASP A N 1
ATOM 771 C CA . ASP A 1 97 ? -3.624 4.114 -11.713 1.00 94.31 97 ASP A CA 1
ATOM 772 C C . ASP A 1 97 ? -2.959 5.487 -11.558 1.00 94.31 97 ASP A C 1
ATOM 774 O O . ASP A 1 97 ? -3.248 6.249 -10.634 1.00 94.31 97 ASP A O 1
ATOM 778 N N . THR A 1 98 ? -2.058 5.844 -12.478 1.00 93.81 98 THR A N 1
ATOM 779 C CA . THR A 1 98 ? -1.373 7.140 -12.402 1.00 93.81 98 THR A CA 1
ATOM 780 C C . THR A 1 98 ? -2.275 8.316 -12.771 1.00 93.81 98 THR A C 1
ATOM 782 O O . THR A 1 98 ? -1.889 9.452 -12.499 1.00 93.81 98 THR A O 1
ATOM 785 N N . SER A 1 99 ? -3.456 8.074 -13.348 1.00 90.56 99 SER A N 1
ATOM 786 C CA . SER A 1 99 ? -4.415 9.103 -13.766 1.00 90.56 99 SER A CA 1
ATOM 787 C C . SER A 1 99 ? -5.491 9.417 -12.718 1.00 90.56 99 SER A C 1
ATOM 789 O O . SER A 1 99 ? -6.191 10.419 -12.853 1.00 90.56 99 SER A O 1
ATOM 791 N N . SER A 1 100 ? -5.616 8.612 -11.655 1.00 88.62 100 SER A N 1
ATOM 792 C CA . SER A 1 100 ? -6.678 8.801 -10.662 1.00 88.62 100 SER A CA 1
ATOM 793 C C . SER A 1 100 ? -6.398 9.956 -9.691 1.00 88.62 100 SER A C 1
ATOM 795 O O . SER A 1 100 ? -5.255 10.380 -9.481 1.00 88.62 100 SER A O 1
ATOM 797 N N . PHE A 1 101 ? -7.444 10.486 -9.061 1.00 91.31 101 PHE A N 1
ATOM 798 C CA . PHE A 1 101 ? -7.300 11.421 -7.943 1.00 91.31 101 PHE A CA 1
ATOM 799 C C . PHE A 1 101 ? -7.133 10.649 -6.635 1.00 91.31 101 PHE A C 1
ATOM 801 O O . PHE A 1 101 ? -7.683 9.567 -6.488 1.00 91.31 101 PHE A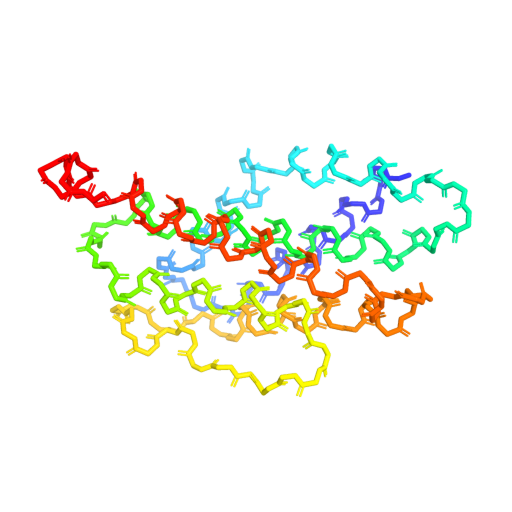 O 1
ATOM 808 N N . PHE A 1 102 ? -6.402 11.211 -5.669 1.00 93.50 102 PHE A N 1
ATOM 809 C CA . PHE A 1 102 ? -6.325 10.614 -4.335 1.00 93.50 102 PHE A CA 1
ATOM 810 C C . PHE A 1 102 ? -7.693 10.671 -3.645 1.00 93.50 102 PHE A C 1
ATOM 812 O O . PHE A 1 102 ? -8.258 11.755 -3.483 1.00 93.50 102 PHE A O 1
ATOM 819 N N . GLY A 1 103 ? -8.198 9.518 -3.208 1.00 91.81 103 GLY A N 1
ATOM 820 C CA . GLY A 1 103 ? -9.403 9.436 -2.387 1.00 91.81 103 GLY A CA 1
ATOM 821 C C . GLY A 1 103 ? -9.178 9.763 -0.903 1.00 91.81 103 GLY A C 1
ATOM 822 O O . GLY A 1 103 ? -8.085 9.609 -0.357 1.00 91.81 103 GLY A O 1
ATOM 823 N N . ASP A 1 104 ? -10.255 10.144 -0.209 1.00 95.62 104 ASP A N 1
ATOM 824 C CA . ASP A 1 104 ? -10.312 10.114 1.259 1.00 95.62 104 ASP A CA 1
ATOM 825 C C . ASP A 1 104 ? -10.557 8.674 1.737 1.00 95.62 104 ASP A C 1
ATOM 827 O O . ASP A 1 104 ? -11.670 8.298 2.095 1.00 95.62 104 ASP A O 1
ATOM 831 N N . TYR A 1 105 ? -9.515 7.842 1.717 1.00 97.50 105 TYR A N 1
ATOM 832 C CA . TYR A 1 105 ? -9.625 6.399 1.986 1.00 97.50 105 TYR A CA 1
ATOM 833 C C . TYR A 1 105 ? -10.252 6.052 3.344 1.00 97.50 105 TYR A C 1
ATOM 835 O O . TYR A 1 105 ? -10.817 4.972 3.506 1.00 97.50 105 TYR A O 1
ATOM 843 N N . TYR A 1 106 ? -10.198 6.970 4.312 1.00 96.88 106 TYR A N 1
ATOM 844 C CA . TYR A 1 106 ? -10.750 6.785 5.651 1.00 96.88 106 TYR A CA 1
ATOM 845 C C . TYR A 1 106 ? -12.155 7.386 5.818 1.00 96.88 106 TYR A C 1
ATOM 847 O O . TYR A 1 106 ? -12.665 7.416 6.936 1.00 96.88 106 TYR A O 1
ATOM 855 N N . LYS A 1 107 ? -12.824 7.839 4.743 1.00 96.75 107 LYS A N 1
ATOM 856 C CA . LYS A 1 107 ? -14.134 8.525 4.794 1.00 96.75 107 LYS A CA 1
ATOM 857 C C . LYS A 1 107 ? -15.154 7.845 5.709 1.00 96.75 107 LYS A C 1
ATOM 859 O O . LYS A 1 107 ? -15.801 8.526 6.509 1.00 96.75 107 LYS A O 1
ATOM 864 N N . TYR A 1 108 ? -15.273 6.522 5.600 1.00 96.19 108 TYR A N 1
ATOM 865 C CA . TYR A 1 108 ? -16.194 5.698 6.394 1.00 96.19 108 TYR A CA 1
ATOM 866 C C . TYR A 1 108 ? -15.502 4.915 7.519 1.00 96.19 108 TYR A C 1
ATOM 868 O O . TYR A 1 108 ? -16.175 4.231 8.278 1.00 96.19 108 TYR A O 1
ATOM 876 N N . TYR A 1 109 ? -14.178 5.014 7.651 1.00 96.00 109 TYR A N 1
ATOM 877 C CA . TYR A 1 109 ? -13.443 4.342 8.718 1.00 96.00 109 TYR A CA 1
ATOM 878 C C . TYR A 1 109 ? -13.457 5.206 9.995 1.00 96.00 109 TYR A C 1
ATOM 880 O O . TYR A 1 109 ? -13.298 6.427 9.905 1.00 96.00 109 TYR A O 1
ATOM 888 N N . PRO A 1 110 ? -13.636 4.626 11.196 1.00 93.75 110 PRO A N 1
ATOM 889 C CA . PRO A 1 110 ? -13.796 5.409 12.426 1.00 93.75 110 PRO A CA 1
ATOM 890 C C . PRO A 1 110 ? -12.504 6.094 12.900 1.00 93.75 110 PRO A C 1
ATOM 892 O O . PRO A 1 110 ? -12.571 7.079 13.631 1.00 93.75 110 PRO A O 1
ATOM 895 N N . ILE A 1 111 ? -11.330 5.614 12.477 1.00 92.19 111 ILE A N 1
ATOM 896 C CA . ILE A 1 111 ? -10.024 6.209 12.804 1.00 92.19 111 ILE A CA 1
ATOM 897 C C . ILE A 1 111 ? -9.386 6.724 11.511 1.00 92.19 111 ILE A C 1
ATOM 899 O O . ILE A 1 111 ? -9.091 5.932 10.623 1.00 92.19 111 ILE A O 1
ATOM 903 N N . LYS A 1 112 ? -9.173 8.038 11.384 1.00 92.69 112 LYS A N 1
ATOM 904 C CA . LYS A 1 112 ? -8.823 8.654 10.085 1.00 92.69 112 LYS A CA 1
ATOM 905 C C . LYS A 1 112 ? -7.408 9.217 9.985 1.00 92.69 112 LYS A C 1
ATOM 907 O O . LYS A 1 112 ? -6.870 9.339 8.890 1.00 92.69 112 LYS A O 1
ATOM 912 N N . GLU A 1 113 ? -6.805 9.566 11.115 1.00 89.88 113 GLU A N 1
ATOM 913 C CA . GLU A 1 113 ? -5.544 10.308 11.130 1.00 89.88 113 GLU A CA 1
ATOM 914 C C . GLU A 1 113 ? -4.323 9.387 11.069 1.00 89.88 113 GLU A C 1
ATOM 916 O O . GLU A 1 113 ? -3.732 9.029 12.086 1.00 89.88 113 GLU A O 1
ATOM 921 N N . ASP A 1 114 ? -3.921 9.006 9.857 1.00 94.00 114 ASP A N 1
ATOM 922 C CA . ASP A 1 114 ? -2.697 8.234 9.596 1.00 94.00 114 ASP A CA 1
ATOM 923 C C . ASP A 1 114 ? -1.478 9.120 9.262 1.00 94.00 114 ASP A C 1
ATOM 925 O O . ASP A 1 114 ? -0.422 8.621 8.869 1.00 94.00 114 ASP A O 1
ATOM 929 N N . SER A 1 115 ? -1.619 10.446 9.377 1.00 93.69 115 SER A N 1
ATOM 930 C CA . SER A 1 115 ? -0.628 11.440 8.934 1.00 93.69 115 SER A CA 1
ATOM 931 C C . SER A 1 115 ? -0.234 11.302 7.453 1.00 93.69 115 SER A C 1
ATOM 933 O O . SER A 1 115 ? 0.937 11.458 7.088 1.00 93.69 115 SER A O 1
ATOM 935 N N . LYS A 1 116 ? -1.221 11.025 6.589 1.00 95.44 116 LYS A N 1
ATOM 936 C CA . LYS A 1 116 ? -1.075 10.836 5.134 1.00 95.44 116 LYS A CA 1
ATOM 937 C C . LYS A 1 116 ? -0.182 9.649 4.762 1.00 95.44 116 LYS A C 1
ATOM 939 O O . LYS A 1 116 ? 0.406 9.633 3.679 1.00 95.44 116 LYS A O 1
ATOM 944 N N . TYR A 1 117 ? -0.071 8.650 5.631 1.00 97.62 117 TYR A N 1
ATOM 945 C CA . TYR A 1 117 ? 0.768 7.478 5.399 1.00 97.62 117 TYR A CA 1
ATOM 946 C C . TYR A 1 117 ? 0.297 6.638 4.202 1.00 97.62 117 TYR A C 1
ATOM 948 O O . TYR A 1 117 ? 1.093 6.314 3.321 1.00 97.62 117 TYR A O 1
ATOM 956 N N . LEU A 1 118 ? -1.001 6.358 4.108 1.00 97.75 118 LEU A N 1
ATOM 957 C CA . LEU A 1 118 ? -1.599 5.608 3.010 1.00 97.75 118 LEU A CA 1
ATOM 958 C C . LEU A 1 118 ? -1.491 6.378 1.688 1.00 97.75 118 LEU A C 1
ATOM 960 O O . LEU A 1 118 ? -1.107 5.808 0.671 1.00 97.75 118 LEU A O 1
ATOM 964 N N . HIS A 1 119 ? -1.712 7.697 1.714 1.00 97.94 119 HIS A N 1
ATOM 965 C CA . HIS A 1 119 ? -1.478 8.568 0.554 1.00 97.94 119 HIS A CA 1
ATOM 966 C C . HIS A 1 119 ? -0.016 8.515 0.092 1.00 97.94 119 HIS A C 1
ATOM 968 O O . HIS A 1 119 ? 0.264 8.449 -1.103 1.00 97.94 119 HIS A O 1
ATOM 974 N N . TYR A 1 120 ? 0.924 8.515 1.037 1.00 98.12 120 TYR A N 1
ATOM 975 C CA . TYR A 1 120 ? 2.343 8.398 0.738 1.00 98.12 120 TYR A CA 1
ATOM 976 C C . TYR A 1 120 ? 2.677 7.066 0.042 1.00 98.12 120 TYR A C 1
ATOM 978 O O . TYR A 1 120 ? 3.367 7.077 -0.975 1.00 98.12 120 TYR A O 1
ATOM 986 N N . LEU A 1 121 ? 2.145 5.934 0.515 1.00 98.62 121 LEU A N 1
ATOM 987 C CA . LEU A 1 121 ? 2.357 4.633 -0.135 1.00 98.62 121 LEU A CA 1
ATOM 988 C C . LEU A 1 121 ? 1.736 4.569 -1.541 1.00 98.62 121 LEU A C 1
ATOM 990 O O . LEU A 1 121 ? 2.377 4.076 -2.469 1.00 98.62 121 LEU A O 1
ATOM 994 N N . VAL A 1 122 ? 0.529 5.118 -1.721 1.00 98.56 122 VAL A N 1
ATOM 995 C CA . VAL A 1 122 ? -0.117 5.249 -3.041 1.00 98.56 122 VAL A CA 1
ATOM 996 C C . VAL A 1 122 ? 0.771 6.056 -3.994 1.00 98.56 122 VAL A C 1
ATOM 998 O O . VAL A 1 122 ? 0.984 5.659 -5.138 1.00 98.56 122 VAL A O 1
ATOM 1001 N N . SER A 1 123 ? 1.364 7.152 -3.514 1.00 98.06 123 SER A N 1
ATOM 1002 C CA . SER A 1 123 ? 2.298 7.961 -4.303 1.00 98.06 123 SER A CA 1
ATOM 1003 C C . SER A 1 123 ? 3.583 7.208 -4.669 1.00 98.06 123 SER A C 1
ATOM 1005 O O . SER A 1 123 ? 4.109 7.399 -5.768 1.00 98.06 123 SER A O 1
ATOM 1007 N N . GLU A 1 124 ? 4.114 6.356 -3.786 1.00 98.31 124 GLU A N 1
ATOM 1008 C CA . GLU A 1 124 ? 5.283 5.521 -4.102 1.00 98.31 124 GLU A CA 1
ATOM 1009 C C . GLU A 1 124 ? 4.954 4.515 -5.216 1.00 98.31 124 GLU A C 1
ATOM 1011 O O . GLU A 1 124 ? 5.783 4.331 -6.106 1.00 98.31 124 GLU A O 1
ATOM 1016 N N . CYS A 1 125 ? 3.744 3.938 -5.224 1.00 98.06 125 CYS A N 1
ATOM 1017 C CA . CYS A 1 125 ? 3.283 3.061 -6.307 1.00 98.06 125 CYS A CA 1
ATOM 1018 C C . CYS A 1 125 ? 3.172 3.828 -7.632 1.00 98.06 125 CYS A C 1
ATOM 1020 O O . CYS A 1 125 ? 3.815 3.469 -8.621 1.00 98.06 125 CYS A O 1
ATOM 1022 N N . ARG A 1 126 ? 2.425 4.937 -7.642 1.00 96.88 126 ARG A N 1
ATOM 1023 C CA . ARG A 1 126 ? 2.188 5.734 -8.856 1.00 96.88 126 ARG A CA 1
ATOM 1024 C C . ARG A 1 126 ? 3.481 6.263 -9.468 1.00 96.88 126 ARG A C 1
ATOM 1026 O O . ARG A 1 126 ? 3.663 6.167 -10.674 1.00 96.88 126 ARG A O 1
ATOM 1033 N N . SER A 1 127 ? 4.404 6.762 -8.645 1.00 96.06 127 SER A N 1
ATOM 1034 C CA . SER A 1 127 ? 5.703 7.248 -9.134 1.00 96.06 127 SER A CA 1
ATOM 1035 C C . SER A 1 127 ? 6.561 6.141 -9.749 1.00 96.06 127 SER A C 1
ATOM 1037 O O . SER A 1 127 ? 7.255 6.400 -10.725 1.00 96.06 127 SER A O 1
ATOM 1039 N N . SER A 1 128 ? 6.492 4.908 -9.236 1.00 95.81 128 SER A N 1
ATOM 1040 C CA . SER A 1 128 ? 7.197 3.780 -9.858 1.00 95.81 128 SER A CA 1
ATOM 1041 C C . SER A 1 128 ? 6.575 3.328 -11.179 1.00 95.81 128 SER A C 1
ATOM 1043 O O . SER A 1 128 ? 7.313 2.956 -12.086 1.00 95.81 128 SER A O 1
ATOM 1045 N N . LEU A 1 129 ? 5.246 3.403 -11.323 1.00 94.50 129 LEU A N 1
ATOM 1046 C CA . LEU A 1 129 ? 4.557 3.023 -12.562 1.00 94.50 129 LEU A CA 1
ATOM 1047 C C . LEU A 1 129 ? 4.946 3.907 -13.752 1.00 94.50 129 LEU A C 1
ATOM 1049 O O . LEU A 1 129 ? 5.029 3.403 -14.866 1.00 94.50 129 LEU A O 1
ATOM 1053 N N . LEU A 1 130 ? 5.254 5.190 -13.521 1.00 90.62 130 LEU A N 1
ATOM 1054 C CA . LEU A 1 130 ? 5.684 6.118 -14.577 1.00 90.62 130 LEU A CA 1
ATOM 1055 C C . LEU A 1 130 ? 6.960 5.666 -15.309 1.00 90.62 130 LEU A C 1
ATOM 1057 O O . LEU A 1 130 ? 7.170 6.051 -16.455 1.00 90.62 130 LEU A O 1
ATOM 1061 N N . ASN A 1 131 ? 7.787 4.835 -14.669 1.00 88.00 131 ASN A N 1
ATOM 1062 C CA . ASN A 1 131 ? 9.021 4.300 -15.250 1.00 88.00 131 ASN A CA 1
ATOM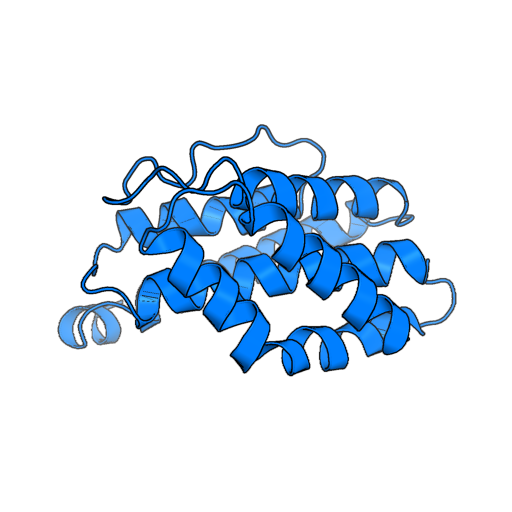 1063 C C . ASN A 1 131 ? 8.853 2.878 -15.813 1.00 88.00 131 ASN A C 1
ATOM 1065 O O . ASN A 1 131 ? 9.775 2.343 -16.423 1.00 88.00 131 ASN A O 1
ATOM 1069 N N . LEU A 1 132 ? 7.699 2.234 -15.606 1.00 86.94 132 LEU A N 1
ATOM 1070 C CA . LEU A 1 132 ? 7.437 0.887 -16.110 1.00 86.94 132 LEU A CA 1
ATOM 1071 C C . LEU A 1 132 ? 6.818 0.970 -17.504 1.00 86.94 132 LEU A C 1
ATOM 1073 O O . LEU A 1 132 ? 5.617 1.198 -17.675 1.00 86.94 132 LEU A O 1
ATOM 1077 N N . HIS A 1 133 ? 7.658 0.768 -18.519 1.00 80.94 133 HIS A N 1
ATOM 1078 C CA . HIS A 1 133 ? 7.229 0.753 -19.911 1.00 80.94 133 HIS A CA 1
ATOM 1079 C C . HIS A 1 133 ? 6.056 -0.219 -20.116 1.00 80.94 133 HIS A C 1
ATOM 1081 O O . HIS A 1 133 ? 6.071 -1.354 -19.649 1.00 80.94 133 HIS A O 1
ATOM 1087 N N . SER A 1 134 ? 5.033 0.221 -20.851 1.00 87.00 134 SER A N 1
ATOM 1088 C CA . SER A 1 134 ? 3.825 -0.561 -21.158 1.00 87.00 134 SER A CA 1
ATOM 1089 C C . SER A 1 134 ? 2.903 -0.918 -19.978 1.00 87.00 134 SER A C 1
ATOM 1091 O O . SER A 1 134 ? 1.972 -1.695 -20.200 1.00 87.00 134 SER A O 1
ATOM 1093 N N . TYR A 1 135 ? 3.062 -0.350 -18.771 1.00 91.12 135 TYR A N 1
ATOM 1094 C CA . TYR A 1 135 ? 2.137 -0.642 -17.657 1.00 91.12 135 TYR A CA 1
ATOM 1095 C C . TYR A 1 135 ? 0.668 -0.347 -18.028 1.00 91.12 135 TYR A C 1
ATOM 1097 O O . TYR A 1 135 ? -0.230 -1.082 -17.623 1.00 91.12 135 TYR A O 1
ATOM 1105 N N . GLU A 1 136 ? 0.424 0.670 -18.863 1.00 91.69 136 GLU A N 1
ATOM 1106 C CA . GLU A 1 136 ? -0.910 1.043 -19.352 1.00 91.69 136 GLU A CA 1
ATOM 1107 C C . GLU A 1 136 ? -1.618 -0.115 -20.067 1.00 91.69 136 GLU A C 1
ATOM 1109 O O . GLU A 1 136 ? -2.824 -0.297 -19.915 1.00 91.69 136 GLU A O 1
ATOM 1114 N N . LYS A 1 137 ? -0.867 -0.964 -20.784 1.00 93.44 137 LYS A N 1
ATOM 1115 C CA . LYS A 1 137 ? -1.413 -2.162 -21.443 1.00 93.44 137 LYS A CA 1
ATOM 1116 C C . LYS A 1 137 ? -1.834 -3.229 -20.429 1.00 93.44 137 LYS A C 1
ATOM 1118 O O . LYS A 1 137 ? -2.761 -3.993 -20.685 1.00 93.44 137 LYS A O 1
ATOM 1123 N N . ALA A 1 138 ? -1.156 -3.285 -19.282 1.00 92.12 138 ALA A N 1
ATOM 1124 C CA . ALA A 1 138 ? -1.468 -4.201 -18.189 1.00 92.12 138 ALA A CA 1
ATOM 1125 C C . ALA A 1 138 ? -2.555 -3.656 -17.242 1.00 92.12 138 ALA A C 1
ATOM 1127 O O . ALA A 1 138 ? -3.190 -4.439 -16.534 1.00 92.12 138 ALA A O 1
ATOM 1128 N N . LEU A 1 139 ? -2.804 -2.340 -17.240 1.00 93.62 139 LEU A N 1
ATOM 1129 C CA . LEU A 1 139 ? -3.699 -1.663 -16.301 1.00 93.62 139 LEU A CA 1
ATOM 1130 C C . LEU A 1 139 ? -5.109 -2.279 -16.211 1.00 93.62 139 LEU A C 1
ATOM 1132 O O . LEU A 1 139 ? -5.577 -2.470 -15.086 1.00 93.62 139 LEU A O 1
ATOM 1136 N N . PRO A 1 140 ? -5.790 -2.663 -17.314 1.00 94.94 140 PRO A N 1
ATOM 1137 C CA . PRO A 1 140 ? -7.102 -3.308 -17.217 1.00 94.94 140 PRO A CA 1
ATOM 1138 C C . PRO A 1 140 ? -7.068 -4.622 -16.423 1.00 94.94 140 PRO A C 1
ATOM 1140 O O . PRO A 1 140 ? -7.969 -4.900 -15.629 1.00 94.94 140 PRO A O 1
ATOM 1143 N N . TYR A 1 141 ? -6.002 -5.411 -16.584 1.00 96.12 141 TYR A N 1
ATOM 1144 C CA . TYR A 1 141 ? -5.811 -6.667 -15.859 1.00 96.12 141 TYR A CA 1
ATOM 1145 C C . TYR A 1 141 ? -5.456 -6.417 -14.395 1.00 96.12 141 TYR A C 1
ATOM 1147 O O . TYR A 1 141 ? -6.023 -7.058 -13.512 1.00 96.12 141 TYR A O 1
ATOM 1155 N N . ILE A 1 142 ? -4.577 -5.448 -14.128 1.00 94.38 142 ILE A N 1
ATOM 1156 C CA . ILE A 1 142 ? -4.217 -5.045 -12.765 1.00 94.38 142 ILE A CA 1
ATOM 1157 C C . ILE A 1 142 ? -5.472 -4.604 -12.006 1.00 94.38 142 ILE A C 1
ATOM 1159 O O . ILE A 1 142 ? -5.754 -5.147 -10.941 1.00 94.38 142 ILE A O 1
ATOM 1163 N N . LYS A 1 143 ? -6.285 -3.707 -12.582 1.00 94.31 143 LYS A N 1
ATOM 1164 C CA . LYS A 1 143 ? -7.548 -3.256 -11.974 1.00 94.31 143 LYS A CA 1
ATOM 1165 C C . LYS A 1 143 ? -8.510 -4.414 -11.713 1.00 94.31 143 LYS A C 1
ATOM 1167 O O . LYS A 1 143 ? -9.122 -4.464 -10.648 1.00 94.31 143 LYS A O 1
ATOM 1172 N N . LYS A 1 144 ? -8.624 -5.371 -12.642 1.00 96.31 144 LYS A N 1
ATOM 1173 C CA . LYS A 1 144 ? -9.440 -6.581 -12.449 1.00 96.3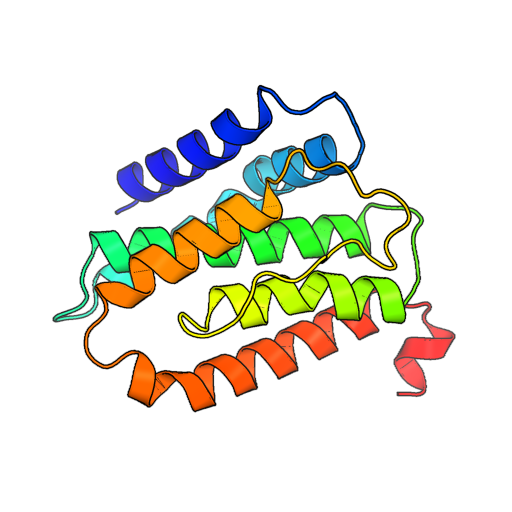1 144 LYS A CA 1
ATOM 1174 C C . LYS A 1 144 ? -8.976 -7.386 -11.229 1.00 96.31 144 LYS A C 1
ATOM 1176 O O . LYS A 1 144 ? -9.802 -7.727 -10.386 1.00 96.31 144 LYS A O 1
ATOM 1181 N N . TYR A 1 145 ? -7.678 -7.663 -11.109 1.00 97.06 145 TYR A N 1
ATOM 1182 C CA . TYR A 1 145 ? -7.149 -8.447 -9.990 1.00 97.06 145 TYR A CA 1
ATOM 1183 C C . TYR A 1 145 ? -7.184 -7.693 -8.662 1.00 97.06 145 TYR A C 1
ATOM 1185 O O . TYR A 1 145 ? -7.526 -8.293 -7.646 1.00 97.06 145 TYR A O 1
ATOM 1193 N N . VAL A 1 146 ? -6.922 -6.383 -8.664 1.00 96.19 146 VAL A N 1
ATOM 1194 C CA . VAL A 1 146 ? -7.104 -5.539 -7.477 1.00 96.19 146 VAL A CA 1
ATOM 1195 C C . VAL A 1 146 ? -8.562 -5.558 -7.030 1.00 96.19 146 VAL A C 1
ATOM 1197 O O . VAL A 1 146 ? -8.817 -5.725 -5.845 1.00 96.19 146 VAL A O 1
ATOM 1200 N N . ASN A 1 147 ? -9.529 -5.474 -7.947 1.00 94.75 147 ASN A N 1
ATOM 1201 C CA . ASN A 1 147 ? -10.946 -5.565 -7.590 1.00 94.75 147 ASN A CA 1
ATOM 1202 C C . ASN A 1 147 ? -11.309 -6.917 -6.967 1.00 94.75 147 ASN A C 1
ATOM 1204 O O . ASN A 1 147 ? -11.998 -6.954 -5.949 1.00 94.75 147 ASN A O 1
ATOM 1208 N N . PHE A 1 148 ? -10.832 -8.027 -7.535 1.00 95.94 148 PHE A N 1
ATOM 1209 C CA . PHE A 1 148 ? -11.044 -9.353 -6.946 1.00 95.94 148 PHE A CA 1
ATOM 1210 C C . PHE A 1 148 ? -10.417 -9.473 -5.559 1.00 95.94 148 PHE A C 1
ATOM 1212 O O . PHE A 1 148 ? -11.079 -9.935 -4.631 1.00 95.94 148 PHE A O 1
ATOM 1219 N N . TYR A 1 149 ? -9.181 -9.001 -5.399 1.00 96.12 149 TYR A N 1
ATOM 1220 C CA . TYR A 1 149 ? -8.499 -8.978 -4.112 1.00 96.12 149 TYR A CA 1
ATOM 1221 C C . TYR A 1 149 ? -9.267 -8.139 -3.083 1.00 96.12 149 TYR A C 1
ATOM 1223 O O . TYR A 1 149 ? -9.582 -8.629 -2.005 1.00 96.12 149 TYR A O 1
ATOM 1231 N N . SER A 1 150 ? -9.640 -6.908 -3.431 1.00 94.12 150 SER A N 1
ATOM 1232 C CA . SER A 1 150 ? -10.383 -5.995 -2.559 1.00 94.12 150 SER A CA 1
ATOM 1233 C C . SER A 1 150 ? -11.746 -6.552 -2.146 1.00 94.12 150 SER A C 1
ATOM 1235 O O . SER A 1 150 ? -12.140 -6.407 -0.989 1.00 94.12 150 SER A O 1
ATOM 1237 N N . ASN A 1 151 ? -12.455 -7.230 -3.055 1.00 91.88 151 ASN A N 1
ATOM 1238 C CA . ASN A 1 151 ? -13.708 -7.913 -2.730 1.00 91.88 151 ASN A CA 1
ATOM 1239 C C . ASN A 1 151 ? -13.473 -9.060 -1.741 1.00 91.88 151 ASN A C 1
ATOM 1241 O O . ASN A 1 151 ? -14.120 -9.098 -0.698 1.00 91.88 151 ASN A O 1
ATOM 1245 N N . LEU A 1 152 ? -12.505 -9.941 -2.016 1.00 92.25 152 LEU A N 1
ATOM 1246 C CA . LEU A 1 152 ? -12.145 -11.036 -1.111 1.00 92.25 152 LEU A CA 1
ATOM 1247 C C . LEU A 1 152 ? -11.795 -10.516 0.289 1.00 92.25 152 LEU A C 1
ATOM 1249 O O . LEU A 1 152 ? -12.293 -11.032 1.287 1.00 92.25 152 LEU A O 1
ATOM 1253 N N . GLN A 1 153 ? -10.960 -9.480 0.359 1.00 91.31 153 GLN A N 1
ATOM 1254 C CA . GLN A 1 153 ? -10.533 -8.857 1.609 1.00 91.31 153 GLN A CA 1
ATOM 1255 C C . GLN A 1 153 ? -11.682 -8.191 2.357 1.00 91.31 153 GLN A C 1
ATOM 1257 O O . GLN A 1 153 ? -11.716 -8.226 3.579 1.00 91.31 153 GLN A O 1
ATOM 1262 N N . THR A 1 154 ? -12.642 -7.610 1.647 1.00 88.31 154 THR A N 1
ATOM 1263 C CA . THR A 1 154 ? -13.828 -7.035 2.277 1.00 88.31 154 THR A CA 1
ATOM 1264 C C . THR A 1 154 ? -14.658 -8.132 2.943 1.00 88.31 154 THR A C 1
ATOM 1266 O O . THR A 1 154 ? -14.950 -8.041 4.132 1.00 88.31 154 THR A O 1
ATOM 1269 N N . PHE A 1 155 ? -15.008 -9.186 2.201 1.00 86.44 155 PHE A N 1
ATOM 1270 C CA . PHE A 1 155 ? -15.940 -10.203 2.686 1.00 86.44 155 PHE A CA 1
ATOM 1271 C C . PHE A 1 155 ? -15.336 -11.083 3.778 1.00 86.44 155 PHE A C 1
ATOM 1273 O O . PHE A 1 155 ? -15.976 -11.313 4.802 1.00 86.44 155 PHE A O 1
ATOM 1280 N N . LYS A 1 156 ? -14.074 -11.507 3.636 1.00 85.94 156 LYS A N 1
ATOM 1281 C CA . LYS A 1 156 ? -13.423 -12.418 4.593 1.00 85.94 156 LYS A CA 1
ATOM 1282 C C . LYS A 1 156 ? -13.221 -11.837 6.001 1.00 85.94 156 LYS A C 1
ATOM 1284 O O . LYS A 1 156 ? -12.679 -12.546 6.841 1.00 85.94 156 LYS A O 1
ATOM 1289 N N . HIS A 1 157 ? -13.581 -10.578 6.254 1.00 81.56 157 HIS A N 1
ATOM 1290 C CA . HIS A 1 157 ? -13.487 -9.924 7.566 1.00 81.56 157 HIS A CA 1
ATOM 1291 C C . HIS A 1 157 ? -14.854 -9.528 8.152 1.00 81.56 157 HIS A C 1
ATOM 1293 O O . HIS A 1 157 ? -14.922 -8.997 9.259 1.00 81.56 157 HIS A O 1
ATOM 1299 N N . LEU A 1 158 ? -15.957 -9.815 7.454 1.00 80.25 158 LEU A N 1
ATOM 1300 C CA . LEU A 1 158 ? -17.312 -9.640 7.994 1.00 80.25 158 LEU A CA 1
ATOM 1301 C C . LEU A 1 158 ? -17.654 -10.771 8.975 1.00 80.25 158 LEU A C 1
ATOM 1303 O O . LEU A 1 158 ? -16.881 -11.723 9.109 1.00 80.25 158 LEU A O 1
ATOM 1307 N N . SER A 1 159 ? -18.778 -10.691 9.688 1.00 76.50 159 SER A N 1
ATOM 1308 C CA . SER A 1 159 ? -19.249 -11.816 10.510 1.00 76.50 159 SER A CA 1
ATOM 1309 C C . SER A 1 159 ? -19.545 -13.047 9.645 1.00 76.50 159 SER A C 1
ATOM 1311 O O . SER A 1 159 ? -19.808 -12.927 8.446 1.00 76.50 159 SER A O 1
ATOM 1313 N N . ILE A 1 160 ? -19.491 -14.240 10.247 1.00 74.38 160 ILE A N 1
ATOM 1314 C CA . ILE A 1 160 ? -19.715 -15.511 9.537 1.00 74.38 160 ILE A CA 1
ATOM 1315 C C . ILE A 1 160 ? -21.075 -15.520 8.818 1.00 74.38 160 ILE A C 1
ATOM 1317 O O . ILE A 1 160 ? -21.147 -15.893 7.651 1.00 74.38 160 ILE A O 1
ATOM 1321 N N . ASP A 1 161 ? -22.103 -14.966 9.469 1.00 73.62 161 ASP A N 1
ATOM 1322 C CA . ASP A 1 161 ? -23.475 -14.903 8.954 1.00 73.62 161 ASP A CA 1
ATOM 1323 C C . ASP A 1 161 ? -23.593 -14.058 7.677 1.00 73.62 161 ASP A C 1
ATOM 1325 O O . ASP A 1 161 ? -24.479 -14.285 6.858 1.00 73.62 161 ASP A O 1
ATOM 1329 N N . VAL A 1 162 ? -22.707 -13.075 7.488 1.00 70.69 162 VAL A N 1
ATOM 1330 C CA . VAL A 1 162 ? -22.667 -12.264 6.264 1.00 70.69 162 VAL A CA 1
ATOM 1331 C C . VAL A 1 162 ? -21.834 -12.963 5.188 1.00 70.69 162 VAL A C 1
ATOM 1333 O O . VAL A 1 162 ? -22.238 -12.982 4.029 1.00 70.69 162 VAL A O 1
ATOM 1336 N N . ARG A 1 163 ? -20.711 -13.593 5.567 1.00 67.12 163 ARG A N 1
ATOM 1337 C CA . ARG A 1 163 ? -19.790 -14.272 4.635 1.00 67.12 163 ARG A CA 1
ATOM 1338 C C . ARG A 1 163 ? -20.442 -15.382 3.823 1.00 67.12 163 ARG A C 1
ATOM 1340 O O . ARG A 1 163 ? -20.118 -15.520 2.653 1.00 67.12 163 ARG A O 1
ATOM 1347 N N . GLU A 1 164 ? -21.299 -16.187 4.443 1.00 73.06 164 GLU A N 1
ATOM 1348 C CA . GLU A 1 164 ? -21.886 -17.370 3.794 1.00 73.06 164 GLU A CA 1
ATOM 1349 C C . GLU A 1 164 ? -23.125 -17.047 2.940 1.00 73.06 164 GLU A C 1
ATOM 1351 O O . GLU A 1 164 ? -23.609 -17.908 2.211 1.00 73.06 164 GLU A O 1
ATOM 1356 N N . ASN A 1 165 ? -23.613 -15.802 2.990 1.00 61.00 165 ASN A N 1
ATOM 1357 C CA . ASN A 1 165 ? -24.797 -15.335 2.261 1.00 61.00 165 ASN A CA 1
ATOM 1358 C C . ASN A 1 165 ? -24.473 -14.402 1.072 1.00 61.00 165 ASN A C 1
ATOM 1360 O O . ASN A 1 165 ? -25.399 -13.837 0.486 1.00 61.00 165 ASN A O 1
ATOM 1364 N N . THR A 1 166 ? -23.189 -14.205 0.732 1.00 55.44 166 THR A N 1
ATOM 1365 C CA . THR A 1 166 ? -22.729 -13.363 -0.399 1.00 55.44 166 THR A CA 1
ATOM 1366 C C . THR A 1 166 ? -22.107 -14.189 -1.514 1.00 55.44 166 THR A C 1
ATOM 1368 O O . THR A 1 166 ? -22.279 -13.789 -2.688 1.00 55.44 166 THR A O 1
#

pLDDT: mean 93.4, std 6.83, range [55.44, 98.69]

Sequence (166 aa):
MFPKVKEKLKKYKNKLKTTNDNELKKQALSSIHTKSFHCIGGSIYALYPDADFSSSIQFICALQTISDYLDNLCDKTKISDEKAFRHLHLSLLDATDTSSFFGDYYKYYPIKEDSKYLHYLVSECRSSLLNLHSYEKALPYIKKYVNFYSNLQTFKHLSIDVRENT